Protein AF-A0AAU5RU15-F1 (afdb_monomer)

Foldseek 3Di:
DDPVVVVVVVVVVVCCVVVNDDDDDDPCNVVVVVVVVCVVVPDDPCDPPPPPPVLQVQLVVCCVVPVDDSVVSSVVSVVVVPDDPPPPDDDDDD

Structure (mmCIF, N/CA/C/O backbone):
data_AF-A0AAU5RU15-F1
#
_entry.id   AF-A0AAU5RU15-F1
#
loop_
_atom_site.group_PDB
_atom_site.id
_atom_site.type_symbol
_atom_site.label_atom_id
_atom_site.label_alt_id
_atom_site.label_comp_id
_atom_site.label_asym_id
_atom_site.label_entity_id
_atom_site.label_seq_id
_atom_site.pdbx_PDB_ins_code
_atom_site.Cartn_x
_atom_site.Cartn_y
_atom_site.Cartn_z
_atom_site.occupancy
_atom_site.B_iso_or_equiv
_atom_site.auth_seq_id
_atom_site.auth_comp_id
_atom_site.auth_asym_id
_atom_site.auth_atom_id
_atom_site.pdbx_PDB_model_num
ATOM 1 N N . MET A 1 1 ? 4.724 -35.949 10.626 1.00 66.75 1 MET A N 1
ATOM 2 C CA . MET A 1 1 ? 4.200 -34.558 10.739 1.00 66.75 1 MET A CA 1
ATOM 3 C C . MET A 1 1 ? 5.359 -33.574 10.940 1.00 66.75 1 MET A C 1
ATOM 5 O O . MET A 1 1 ? 6.046 -33.667 11.952 1.00 66.75 1 MET A O 1
ATOM 9 N N . GLY A 1 2 ? 5.618 -32.665 9.990 1.00 91.94 2 GLY A N 1
ATOM 10 C CA . GLY A 1 2 ? 6.764 -31.734 10.036 1.00 91.94 2 GLY A CA 1
ATOM 11 C C . GLY A 1 2 ? 6.613 -30.568 11.031 1.00 91.94 2 GLY A C 1
ATOM 12 O O . GLY A 1 2 ? 5.498 -30.168 11.371 1.00 91.94 2 GLY A O 1
ATOM 13 N N . ARG A 1 3 ? 7.740 -29.987 11.483 1.00 90.44 3 ARG A N 1
ATOM 14 C CA . ARG A 1 3 ? 7.775 -28.851 12.439 1.00 90.44 3 ARG A CA 1
ATOM 15 C C . ARG A 1 3 ? 6.987 -27.628 11.941 1.00 90.44 3 ARG A C 1
AT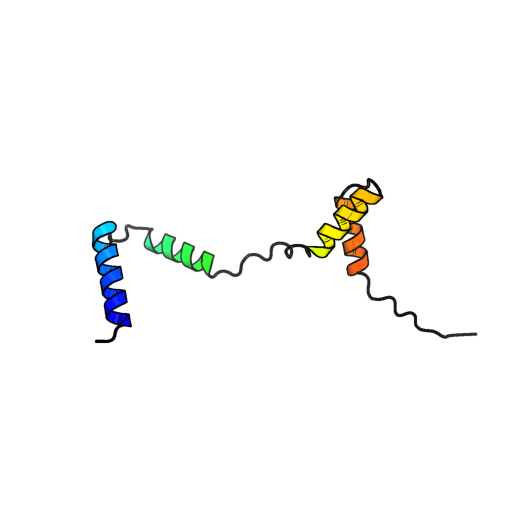OM 17 O O . ARG A 1 3 ? 6.295 -26.992 12.734 1.00 90.44 3 ARG A O 1
ATOM 24 N N . ALA A 1 4 ? 7.049 -27.333 10.641 1.00 91.88 4 ALA A N 1
ATOM 25 C CA . ALA A 1 4 ? 6.315 -26.228 10.019 1.00 91.88 4 ALA A CA 1
ATOM 26 C C . ALA A 1 4 ? 4.791 -26.386 10.167 1.00 91.88 4 ALA A C 1
ATOM 28 O O . ALA A 1 4 ? 4.112 -25.462 10.613 1.00 91.88 4 ALA A O 1
ATOM 29 N N . ARG A 1 5 ? 4.272 -27.594 9.908 1.00 92.19 5 ARG A N 1
ATOM 30 C CA . ARG A 1 5 ? 2.841 -27.911 10.034 1.00 92.19 5 ARG A CA 1
ATOM 31 C C . ARG A 1 5 ? 2.345 -27.757 11.475 1.00 92.19 5 ARG A C 1
ATOM 33 O O . ARG A 1 5 ? 1.296 -27.162 11.693 1.00 92.19 5 ARG A O 1
ATOM 40 N N . ARG A 1 6 ? 3.137 -28.191 12.467 1.00 92.12 6 ARG A N 1
ATOM 41 C CA . ARG A 1 6 ? 2.814 -27.992 13.897 1.00 92.12 6 ARG A CA 1
ATOM 42 C C . ARG A 1 6 ? 2.759 -26.515 14.293 1.00 92.12 6 ARG A C 1
ATOM 44 O O . ARG A 1 6 ? 1.865 -26.111 15.032 1.00 92.12 6 ARG A O 1
ATOM 51 N N . ARG A 1 7 ? 3.697 -25.693 13.805 1.00 93.44 7 ARG A N 1
ATOM 52 C CA . ARG A 1 7 ? 3.685 -24.239 14.051 1.00 93.44 7 ARG A CA 1
ATOM 53 C C . ARG A 1 7 ? 2.461 -23.573 13.423 1.00 93.44 7 ARG A C 1
ATOM 55 O O . ARG A 1 7 ? 1.847 -22.723 14.061 1.00 93.44 7 ARG A O 1
ATOM 62 N N . GLN A 1 8 ? 2.095 -23.971 12.206 1.00 92.75 8 GLN A N 1
ATOM 63 C CA . GLN A 1 8 ? 0.911 -23.452 11.524 1.00 92.75 8 GLN A CA 1
ATOM 64 C C . GLN A 1 8 ? -0.376 -23.807 12.277 1.00 92.75 8 GLN A C 1
ATOM 66 O O . GLN A 1 8 ? -1.188 -22.920 12.518 1.00 92.75 8 GLN A O 1
ATOM 71 N N . GLN A 1 9 ? -0.520 -25.061 12.718 1.00 91.50 9 GLN A N 1
ATOM 72 C CA . GLN A 1 9 ? -1.662 -25.490 13.531 1.00 91.50 9 GLN A CA 1
ATOM 73 C C . GLN A 1 9 ? -1.762 -24.691 14.829 1.00 91.50 9 GLN A C 1
ATOM 75 O O . GLN A 1 9 ? -2.809 -24.119 15.095 1.00 91.50 9 GLN A O 1
ATOM 80 N N . ARG A 1 10 ? -0.661 -24.541 15.581 1.00 93.69 10 ARG A N 1
ATOM 81 C CA . ARG A 1 10 ? -0.649 -23.712 16.799 1.00 93.69 10 ARG A CA 1
ATOM 82 C C . ARG A 1 10 ? -1.116 -22.280 16.543 1.00 93.69 10 ARG A C 1
ATOM 84 O O . ARG A 1 10 ? -1.905 -21.758 17.319 1.00 93.69 10 ARG A O 1
ATOM 91 N N . ARG A 1 11 ? -0.659 -21.649 15.455 1.00 93.62 11 ARG A N 1
ATOM 92 C CA . ARG A 1 11 ? -1.102 -20.294 15.086 1.00 93.62 11 ARG A CA 1
ATOM 93 C C . ARG A 1 11 ? -2.593 -20.245 14.773 1.00 93.62 11 ARG A C 1
ATOM 95 O O . ARG A 1 11 ? -3.252 -19.305 15.195 1.00 93.62 11 ARG A O 1
ATOM 102 N N . GLN A 1 12 ? -3.117 -21.240 14.059 1.00 90.81 12 GLN A N 1
ATOM 103 C CA . GLN A 1 12 ? -4.549 -21.324 13.774 1.00 90.81 12 GLN A CA 1
ATOM 104 C C . GLN A 1 12 ? -5.368 -21.523 15.051 1.00 90.81 12 GLN A C 1
ATOM 106 O O . GLN A 1 12 ? -6.372 -20.844 15.220 1.00 90.81 12 GLN A O 1
ATOM 111 N N . THR A 1 13 ? -4.915 -22.377 15.973 1.00 93.56 13 THR A N 1
ATOM 112 C CA . THR A 1 13 ? -5.575 -22.587 17.269 1.00 93.56 13 THR A CA 1
ATOM 113 C C . THR A 1 13 ? -5.593 -21.310 18.102 1.00 93.56 13 THR A C 1
ATOM 115 O O . THR A 1 13 ? -6.649 -20.908 18.569 1.00 93.56 13 THR A O 1
ATOM 118 N N . VAL A 1 14 ? -4.447 -20.637 18.249 1.00 94.56 14 VAL A N 1
ATOM 119 C CA . VAL A 1 14 ? -4.368 -19.362 18.981 1.00 94.56 14 VAL A CA 1
ATOM 120 C C . VAL A 1 14 ? -5.278 -18.319 18.340 1.00 94.56 14 VAL A C 1
ATOM 122 O O . VAL A 1 14 ? -6.021 -17.645 19.040 1.00 94.56 14 VAL A O 1
ATOM 125 N N . LYS A 1 15 ? -5.271 -18.226 17.007 1.00 93.50 15 LYS A N 1
ATOM 126 C CA . LYS A 1 15 ? -6.149 -17.311 16.283 1.00 93.50 15 LYS A CA 1
ATOM 127 C C . LYS A 1 15 ? -7.627 -17.604 16.550 1.00 93.50 15 LYS A C 1
ATOM 129 O O . LYS A 1 15 ? -8.372 -16.682 16.832 1.00 93.50 15 LYS A O 1
ATOM 134 N N . TYR A 1 16 ? -8.035 -18.869 16.502 1.00 92.81 16 TYR A N 1
ATOM 135 C CA . TYR A 1 16 ? -9.411 -19.277 16.788 1.00 92.81 16 TYR A CA 1
ATOM 136 C C . TYR A 1 16 ? -9.832 -18.942 18.224 1.00 92.81 16 TYR A C 1
ATOM 138 O O . TYR A 1 16 ? -10.954 -18.507 18.450 1.00 92.81 16 TYR A O 1
ATOM 146 N N . LEU A 1 17 ? -8.932 -19.114 19.197 1.00 94.69 17 LEU A N 1
ATOM 147 C CA . LEU A 1 17 ? -9.208 -18.774 20.595 1.00 94.69 17 LEU A CA 1
ATOM 148 C C . LEU A 1 17 ? -9.391 -17.266 20.815 1.00 94.69 17 LEU A C 1
ATOM 150 O O . LEU A 1 17 ? -10.171 -16.881 21.678 1.00 94.69 17 LEU A O 1
ATOM 154 N N . LEU A 1 18 ? -8.676 -16.428 20.059 1.00 95.06 18 LEU A N 1
ATOM 155 C CA . LEU A 1 18 ? -8.731 -14.969 20.193 1.00 95.06 18 LEU A CA 1
ATOM 156 C C . LEU A 1 18 ?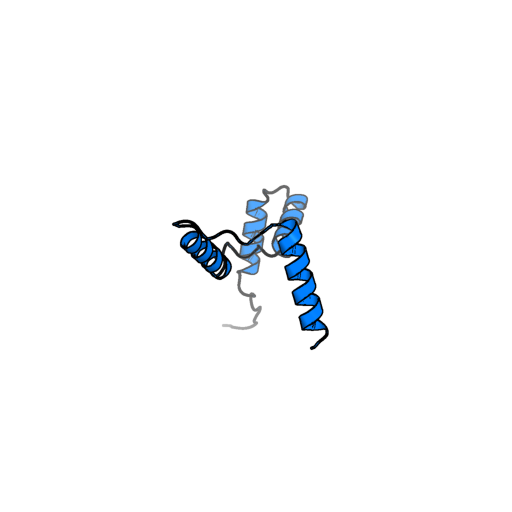 -9.862 -14.340 19.370 1.00 95.06 18 LEU A C 1
ATOM 158 O O . LEU A 1 18 ? -10.626 -13.533 19.888 1.00 95.06 18 LEU A O 1
ATOM 162 N N . ASP A 1 19 ? -9.971 -14.713 18.095 1.00 91.62 19 ASP A N 1
ATOM 163 C CA . ASP A 1 19 ? -10.913 -14.109 17.143 1.00 91.62 19 ASP A CA 1
ATOM 164 C C . ASP A 1 19 ? -12.278 -14.826 17.131 1.00 91.62 19 ASP A C 1
ATOM 166 O O . ASP A 1 19 ? -13.254 -14.312 16.576 1.00 91.62 19 ASP A O 1
ATOM 170 N N . GLY A 1 20 ? -12.354 -16.020 17.724 1.00 87.38 20 GLY A N 1
ATOM 171 C CA . GLY A 1 20 ? -13.514 -16.902 17.664 1.00 87.38 20 GLY A CA 1
ATOM 172 C C . GLY A 1 20 ? -13.619 -17.678 16.347 1.00 87.38 20 GLY A C 1
ATOM 173 O O . GLY A 1 20 ? -12.683 -17.761 15.542 1.00 87.38 20 GLY A O 1
ATOM 174 N N . ALA A 1 21 ? -14.791 -18.277 16.129 1.00 84.44 21 ALA A N 1
ATOM 175 C CA . ALA A 1 21 ? -15.072 -19.008 14.903 1.00 84.44 21 ALA A CA 1
ATOM 176 C C . ALA A 1 21 ? -15.062 -18.075 13.678 1.00 84.44 21 ALA A C 1
ATOM 178 O O . ALA A 1 21 ? -15.527 -16.932 13.766 1.00 84.44 21 ALA A O 1
ATOM 179 N N . PRO A 1 22 ? -14.561 -18.546 12.518 1.00 80.31 22 PRO A N 1
ATOM 180 C CA . PRO A 1 22 ? -14.651 -17.779 11.287 1.00 80.31 22 PRO A CA 1
ATOM 181 C C . PRO A 1 22 ? -16.125 -17.497 10.985 1.00 80.31 22 PRO A C 1
ATOM 183 O O . PRO A 1 22 ? -16.934 -18.415 10.876 1.00 80.31 22 PRO A O 1
ATOM 186 N N . ARG A 1 23 ? -16.471 -16.213 10.879 1.00 81.88 23 ARG A N 1
ATOM 187 C CA . ARG A 1 23 ? -17.833 -15.786 10.549 1.00 81.88 23 ARG A CA 1
ATOM 188 C C . ARG A 1 23 ? -18.115 -16.068 9.077 1.00 81.88 23 ARG A C 1
ATOM 190 O O . ARG A 1 23 ? -17.238 -15.861 8.234 1.00 81.88 23 ARG A O 1
ATOM 197 N N . GLU A 1 24 ? -19.337 -16.493 8.770 1.00 81.25 24 GLU A N 1
ATOM 198 C CA . GLU A 1 24 ? -19.785 -16.567 7.383 1.00 81.25 24 GLU A CA 1
ATOM 199 C C . GLU A 1 24 ? -19.807 -15.167 6.765 1.00 81.25 24 GLU A C 1
ATOM 201 O O . GLU A 1 24 ? -20.214 -14.185 7.393 1.00 81.25 24 GLU A O 1
ATOM 206 N N . ALA A 1 25 ? -19.320 -15.065 5.529 1.00 79.75 25 ALA A N 1
ATOM 207 C CA . ALA A 1 25 ? -19.326 -13.804 4.811 1.00 79.75 25 ALA A CA 1
ATOM 208 C C . ALA A 1 25 ? -20.768 -13.451 4.431 1.00 79.75 25 ALA A C 1
ATOM 210 O O . ALA A 1 25 ? -21.399 -14.158 3.648 1.00 79.75 25 ALA A O 1
ATOM 211 N N . VAL A 1 26 ? -21.276 -12.332 4.943 1.00 84.31 26 VAL A N 1
ATOM 212 C CA . VAL A 1 26 ? -22.595 -11.818 4.546 1.00 84.31 26 VAL A CA 1
ATOM 213 C C . VAL A 1 26 ? -22.555 -11.216 3.137 1.00 84.31 26 VAL A C 1
ATOM 215 O O . VAL A 1 26 ? -21.480 -10.948 2.578 1.00 84.31 26 VAL A O 1
ATOM 218 N N . CYS A 1 27 ? -23.733 -10.992 2.545 1.00 84.50 27 CYS A N 1
ATOM 219 C CA . CYS A 1 27 ? -23.855 -10.496 1.177 1.00 84.50 27 CYS A CA 1
ATOM 220 C C . CYS A 1 27 ? -22.984 -9.245 0.946 1.00 84.50 27 CYS A C 1
ATOM 222 O O . CYS A 1 27 ? -22.995 -8.289 1.718 1.00 84.50 27 CYS A O 1
ATOM 224 N N . GLY A 1 28 ? -22.183 -9.266 -0.122 1.00 80.00 28 GLY A N 1
ATOM 225 C CA . GLY A 1 28 ? -21.293 -8.160 -0.488 1.00 80.00 28 GLY A CA 1
ATOM 226 C C . GLY A 1 28 ? -19.903 -8.179 0.161 1.00 80.00 28 GLY A C 1
ATOM 227 O O . GLY A 1 28 ? -18.980 -7.629 -0.440 1.00 80.00 28 GLY A O 1
ATOM 228 N N . GLN A 1 29 ? -19.682 -8.871 1.288 1.00 86.44 29 GLN A N 1
ATOM 229 C CA . GLN A 1 29 ? -18.353 -8.924 1.921 1.00 86.44 29 GLN A CA 1
ATOM 230 C C . GLN A 1 29 ? -17.327 -9.683 1.077 1.00 86.44 29 GLN A C 1
ATOM 232 O O . GLN A 1 29 ? -16.199 -9.221 0.917 1.00 86.44 29 GLN A O 1
ATOM 237 N N . ALA A 1 30 ? -17.719 -10.802 0.463 1.00 84.38 30 ALA A N 1
ATOM 238 C CA . ALA A 1 30 ? -16.841 -11.541 -0.445 1.00 84.38 30 ALA A CA 1
ATOM 239 C C . ALA A 1 30 ? -16.424 -10.683 -1.657 1.00 84.38 30 ALA A C 1
ATOM 241 O O . ALA A 1 30 ? -15.252 -10.647 -2.036 1.00 84.38 30 ALA A O 1
ATOM 242 N N . LYS A 1 31 ? -17.370 -9.918 -2.218 1.00 85.94 31 LYS A N 1
ATOM 243 C CA . LYS A 1 31 ? -17.128 -8.994 -3.336 1.00 85.94 31 LYS A CA 1
ATOM 244 C C . LYS A 1 31 ? -16.228 -7.826 -2.919 1.00 85.94 31 LYS A C 1
ATOM 246 O O . LYS A 1 31 ? -15.321 -7.463 -3.665 1.00 85.94 31 LYS A O 1
ATOM 251 N N . ALA A 1 32 ? -16.433 -7.271 -1.725 1.00 85.50 32 ALA A N 1
ATOM 252 C CA . ALA A 1 32 ? -15.579 -6.229 -1.159 1.00 85.50 32 ALA A CA 1
ATOM 253 C C . ALA A 1 32 ? -14.149 -6.739 -0.908 1.00 85.50 32 ALA A C 1
ATOM 255 O O . ALA A 1 32 ? -13.183 -6.080 -1.289 1.00 85.50 32 ALA A O 1
ATOM 256 N N . ALA A 1 33 ? -14.001 -7.946 -0.357 1.00 85.94 33 ALA A N 1
ATOM 257 C CA . ALA A 1 33 ? -12.703 -8.577 -0.149 1.00 85.94 33 ALA A CA 1
ATOM 258 C C . ALA A 1 33 ? -11.973 -8.849 -1.475 1.00 85.94 33 ALA A C 1
ATOM 260 O O . ALA A 1 33 ? -10.767 -8.622 -1.568 1.00 85.94 33 ALA A O 1
ATOM 261 N N . ALA A 1 34 ? -12.690 -9.283 -2.516 1.00 84.62 34 ALA A N 1
ATOM 262 C CA . ALA A 1 34 ? -12.128 -9.465 -3.853 1.00 84.62 34 ALA A CA 1
ATOM 263 C C . ALA A 1 34 ? -11.640 -8.137 -4.454 1.00 84.62 34 ALA A C 1
ATOM 265 O O . ALA A 1 34 ? -10.515 -8.070 -4.945 1.00 84.62 34 ALA A O 1
ATOM 266 N N . ARG A 1 35 ? -12.430 -7.059 -4.333 1.00 85.31 35 ARG A N 1
ATOM 267 C CA . ARG A 1 35 ? -12.016 -5.706 -4.749 1.00 85.31 35 ARG A CA 1
ATOM 268 C C . ARG A 1 35 ? -10.775 -5.229 -3.999 1.00 85.31 35 ARG A C 1
ATOM 270 O O . ARG A 1 35 ? -9.853 -4.721 -4.622 1.00 85.31 35 ARG A O 1
ATOM 277 N N . ALA A 1 36 ? -10.715 -5.441 -2.685 1.00 84.62 36 ALA A N 1
ATOM 278 C CA . ALA A 1 36 ? -9.554 -5.070 -1.881 1.00 84.62 36 ALA A CA 1
ATOM 279 C C . ALA A 1 36 ? -8.292 -5.848 -2.288 1.00 84.62 36 ALA A C 1
ATOM 281 O O . ALA A 1 36 ? -7.208 -5.277 -2.347 1.00 84.62 36 ALA A O 1
ATOM 282 N N . ARG A 1 37 ? -8.412 -7.144 -2.605 1.00 85.12 37 ARG A N 1
ATOM 283 C CA . ARG A 1 37 ? -7.290 -7.943 -3.126 1.00 85.12 37 ARG A CA 1
ATOM 284 C C . ARG A 1 37 ? -6.831 -7.435 -4.490 1.00 85.12 37 ARG A C 1
ATOM 286 O O . ARG A 1 37 ? -5.638 -7.218 -4.658 1.00 85.12 37 ARG A O 1
ATOM 293 N N . ALA A 1 38 ? -7.770 -7.177 -5.401 1.00 81.75 38 ALA A N 1
ATOM 294 C CA . ALA A 1 38 ? -7.481 -6.630 -6.724 1.00 81.75 38 ALA A CA 1
ATOM 295 C C . ALA A 1 38 ? -6.794 -5.256 -6.646 1.00 81.75 38 ALA A C 1
ATOM 297 O O . ALA A 1 38 ? -5.827 -5.021 -7.358 1.00 81.75 38 ALA A O 1
ATOM 298 N N . ALA A 1 39 ? -7.220 -4.381 -5.731 1.00 77.69 39 ALA A N 1
ATOM 299 C CA . ALA A 1 39 ? -6.576 -3.087 -5.502 1.00 77.69 39 ALA A CA 1
ATOM 300 C C . ALA A 1 39 ? -5.141 -3.216 -4.958 1.00 77.69 39 ALA A C 1
ATOM 302 O O . ALA A 1 39 ? -4.300 -2.375 -5.249 1.00 77.69 39 ALA A O 1
ATOM 303 N N . ARG A 1 40 ? -4.839 -4.269 -4.185 1.00 75.38 40 ARG A N 1
ATOM 304 C CA . ARG A 1 40 ? -3.481 -4.530 -3.667 1.00 75.38 40 ARG A CA 1
ATOM 305 C C . ARG A 1 40 ? -2.542 -5.125 -4.714 1.00 75.38 40 ARG A C 1
ATOM 307 O O . ARG A 1 40 ? -1.334 -5.002 -4.560 1.00 75.38 40 ARG A O 1
ATOM 314 N N . THR A 1 41 ? -3.085 -5.805 -5.721 1.00 76.00 41 THR A N 1
ATOM 315 C CA . THR A 1 41 ? -2.321 -6.373 -6.842 1.00 76.00 41 THR A CA 1
ATOM 316 C C . THR A 1 41 ? -2.289 -5.458 -8.058 1.00 76.00 41 THR A C 1
ATOM 318 O O . THR A 1 41 ? -1.516 -5.710 -8.977 1.00 76.00 41 THR A O 1
ATOM 321 N N . ALA A 1 42 ? -3.139 -4.429 -8.090 1.00 74.44 42 ALA A N 1
ATOM 322 C CA . ALA A 1 42 ? -3.096 -3.416 -9.125 1.00 74.44 42 ALA A CA 1
ATOM 323 C C . ALA A 1 42 ? -1.723 -2.727 -9.085 1.00 74.44 42 ALA A C 1
ATOM 325 O O . ALA A 1 42 ? -1.227 -2.437 -7.989 1.00 74.44 42 ALA A O 1
ATOM 326 N N . PRO A 1 43 ? -1.099 -2.471 -10.249 1.00 64.50 43 PRO A N 1
ATOM 327 C CA . PRO A 1 43 ? 0.095 -1.645 -10.288 1.00 64.50 43 PRO A CA 1
ATOM 328 C C . PRO A 1 43 ? -0.244 -0.320 -9.606 1.00 64.50 43 PRO A C 1
ATOM 330 O O . PRO A 1 43 ? -1.295 0.271 -9.874 1.00 64.50 43 PRO A O 1
ATOM 333 N N . ALA A 1 44 ? 0.609 0.104 -8.670 1.00 63.66 44 ALA A N 1
ATOM 334 C CA . ALA A 1 44 ? 0.456 1.416 -8.064 1.00 63.66 44 ALA A CA 1
ATOM 335 C C . ALA A 1 44 ? 0.350 2.434 -9.208 1.00 63.66 44 ALA A C 1
ATOM 337 O O . ALA A 1 44 ? 1.129 2.317 -10.159 1.00 63.66 44 ALA A O 1
ATOM 338 N N . PRO A 1 45 ? -0.601 3.387 -9.161 1.00 60.00 45 PRO A N 1
ATOM 339 C CA . PRO A 1 45 ? -0.607 4.451 -10.149 1.00 60.00 45 PRO A CA 1
ATOM 340 C C . PRO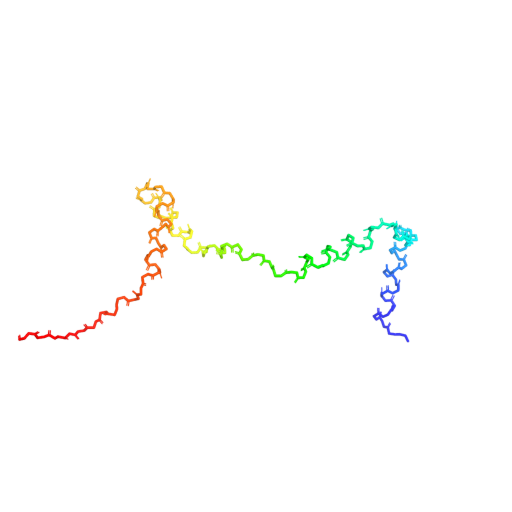 A 1 45 ? 0.796 5.049 -10.149 1.00 60.00 45 PRO A C 1
ATOM 342 O O . PRO A 1 45 ? 1.338 5.316 -9.069 1.00 60.00 45 PRO A O 1
ATOM 345 N N . GLU A 1 46 ? 1.396 5.192 -11.332 1.00 52.66 46 GLU A N 1
ATOM 346 C CA . GLU A 1 46 ? 2.628 5.952 -11.504 1.00 52.66 46 GLU A CA 1
ATOM 347 C C . 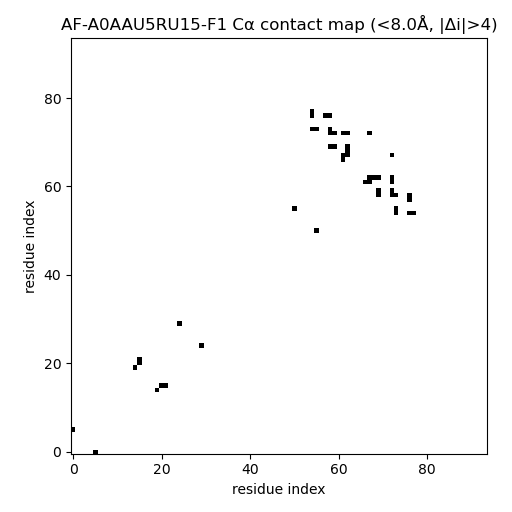GLU A 1 46 ? 2.322 7.406 -11.137 1.00 52.66 46 GLU A C 1
ATOM 349 O O . GLU A 1 46 ? 2.075 8.272 -11.969 1.00 52.66 46 GLU A O 1
ATOM 354 N N . GLY A 1 47 ? 2.263 7.677 -9.833 1.00 53.62 47 GLY A N 1
ATOM 355 C CA . GLY A 1 47 ? 2.477 9.009 -9.320 1.00 53.62 47 GLY A CA 1
ATOM 356 C C . GLY A 1 47 ? 3.861 9.449 -9.786 1.00 53.62 47 GLY A C 1
ATOM 357 O O . GLY A 1 47 ? 4.732 8.592 -9.982 1.00 53.62 47 GLY A O 1
ATOM 358 N N . PRO A 1 48 ? 4.076 10.763 -9.969 1.00 52.06 48 PRO A N 1
ATOM 359 C CA . PRO A 1 48 ? 5.343 11.273 -10.464 1.00 52.06 48 PRO A CA 1
ATOM 360 C C . PRO A 1 48 ? 6.475 10.607 -9.677 1.00 52.06 48 PRO A C 1
ATOM 362 O O . PRO A 1 48 ? 6.367 10.533 -8.441 1.00 52.06 48 PRO A O 1
ATOM 365 N N . PRO A 1 49 ? 7.506 10.074 -10.366 1.00 56.88 49 PRO A N 1
ATOM 366 C CA . PRO A 1 49 ? 8.566 9.308 -9.727 1.00 56.88 49 PRO A CA 1
ATOM 367 C C . PRO A 1 49 ? 9.024 10.102 -8.517 1.00 56.88 49 PRO A C 1
ATOM 369 O O . PRO A 1 49 ? 9.177 11.323 -8.626 1.00 56.88 49 PRO A O 1
ATOM 372 N N . LYS A 1 50 ? 9.131 9.448 -7.349 1.00 56.34 50 LYS A N 1
ATOM 373 C CA . LYS A 1 50 ? 9.588 10.078 -6.101 1.00 56.34 50 LYS A CA 1
ATOM 374 C C . LYS A 1 50 ? 10.812 10.912 -6.449 1.00 56.34 50 LYS A C 1
ATOM 376 O O . LYS A 1 50 ? 11.878 10.344 -6.638 1.00 56.34 50 LYS A O 1
ATOM 381 N N . GLY A 1 51 ? 10.615 12.226 -6.611 1.00 60.41 51 GLY A N 1
ATOM 382 C CA . GLY A 1 51 ? 11.615 13.051 -7.281 1.00 60.41 51 GLY A CA 1
ATOM 383 C C . GLY A 1 51 ? 12.950 12.857 -6.590 1.00 60.41 51 GLY A C 1
ATOM 384 O O . GLY A 1 51 ? 12.968 12.927 -5.355 1.00 60.41 51 GLY A O 1
ATOM 385 N N . ASP A 1 52 ? 13.984 12.552 -7.378 1.00 72.88 52 ASP A N 1
ATOM 386 C CA . ASP A 1 52 ? 15.313 12.175 -6.906 1.00 72.88 52 ASP A CA 1
ATOM 387 C C . ASP A 1 52 ? 15.686 12.979 -5.667 1.00 72.88 52 ASP A C 1
ATOM 389 O O . ASP A 1 52 ? 15.685 14.215 -5.677 1.00 72.88 52 ASP A O 1
ATOM 393 N N . ARG A 1 53 ? 15.976 12.276 -4.570 1.00 78.19 53 ARG A N 1
ATOM 394 C CA . ARG A 1 53 ? 16.320 12.908 -3.293 1.00 78.19 53 ARG A CA 1
ATOM 395 C C . ARG A 1 53 ? 17.459 13.920 -3.470 1.00 78.19 53 ARG A C 1
ATOM 397 O O . ARG A 1 53 ? 17.387 15.009 -2.908 1.00 78.19 53 ARG A O 1
ATOM 404 N N . SER A 1 54 ? 18.413 13.606 -4.346 1.00 78.44 54 SER A N 1
ATOM 405 C CA . SER A 1 54 ? 19.513 14.490 -4.733 1.00 78.44 54 SER A CA 1
ATOM 406 C C . SER A 1 54 ? 19.046 15.798 -5.383 1.00 78.44 54 SER A C 1
ATOM 408 O O . SER A 1 54 ? 19.589 16.854 -5.085 1.00 78.44 54 SER A O 1
ATOM 410 N N . VAL A 1 55 ? 18.009 15.765 -6.229 1.00 81.12 55 VAL A N 1
ATOM 411 C CA . VAL A 1 55 ? 17.448 16.967 -6.878 1.00 81.12 55 VAL A CA 1
ATOM 412 C C . VAL A 1 55 ? 16.783 17.870 -5.845 1.00 81.12 55 VAL A C 1
ATOM 414 O O . VAL A 1 55 ? 16.921 19.090 -5.889 1.00 81.12 55 VAL A O 1
ATOM 417 N N . LYS A 1 5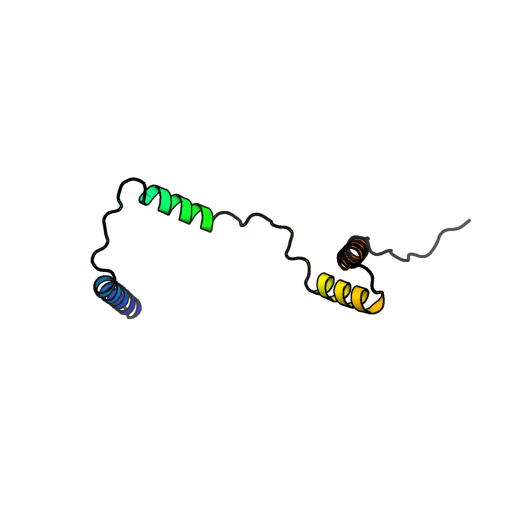6 ? 16.086 17.276 -4.872 1.00 84.06 56 LYS A N 1
ATOM 418 C CA . LYS A 1 56 ? 15.451 18.035 -3.789 1.00 84.06 56 LYS A CA 1
ATOM 419 C C . LYS A 1 56 ? 16.467 18.657 -2.840 1.00 84.06 56 LYS A C 1
ATOM 421 O O . LYS A 1 56 ? 16.223 19.767 -2.375 1.00 84.06 56 LYS A O 1
ATOM 426 N N . GLU A 1 57 ? 17.550 17.949 -2.534 1.00 86.19 57 GLU A N 1
ATOM 427 C CA . GLU A 1 57 ? 18.641 18.449 -1.692 1.00 86.19 57 GLU A CA 1
ATOM 428 C C . GLU A 1 57 ? 19.389 19.593 -2.386 1.00 86.19 57 GLU A C 1
ATOM 430 O O . GLU A 1 57 ? 19.525 20.664 -1.797 1.00 86.19 57 GLU A O 1
ATOM 435 N N . ALA A 1 58 ? 19.749 19.432 -3.661 1.00 84.81 58 ALA A N 1
ATOM 436 C CA . ALA A 1 58 ? 20.385 20.488 -4.445 1.00 84.81 58 ALA A CA 1
ATOM 437 C C . ALA A 1 58 ? 19.491 21.739 -4.567 1.00 84.81 58 ALA A C 1
ATOM 439 O O . ALA A 1 58 ? 19.965 22.857 -4.376 1.00 84.81 58 ALA A O 1
ATOM 440 N N . ALA A 1 59 ? 18.176 21.578 -4.756 1.00 86.19 59 ALA A N 1
ATOM 441 C CA . ALA A 1 59 ? 17.255 22.717 -4.785 1.00 86.19 59 ALA A CA 1
ATOM 442 C C . ALA A 1 59 ? 17.185 23.470 -3.446 1.00 86.19 59 ALA A C 1
ATOM 444 O O . ALA A 1 59 ? 17.076 24.693 -3.448 1.00 86.19 59 ALA A O 1
ATOM 445 N N . ARG A 1 60 ? 17.280 22.771 -2.303 1.00 88.44 60 ARG A N 1
ATOM 446 C CA . ARG A 1 60 ? 17.337 23.422 -0.979 1.00 88.44 60 ARG A CA 1
ATOM 447 C C . ARG A 1 60 ? 18.648 24.172 -0.771 1.00 88.44 60 ARG A C 1
ATOM 449 O O . ARG A 1 60 ? 18.628 25.251 -0.192 1.00 88.44 60 ARG A O 1
ATOM 456 N N . GLN A 1 61 ? 19.766 23.622 -1.243 1.00 87.19 61 GLN A N 1
ATOM 457 C CA . GLN A 1 61 ? 21.061 24.302 -1.174 1.00 87.19 61 GLN A CA 1
ATOM 458 C C . GLN A 1 61 ? 21.066 25.569 -2.032 1.00 87.19 61 GLN A C 1
ATOM 460 O O . GLN A 1 61 ? 21.455 26.627 -1.548 1.00 87.19 61 GLN A O 1
ATOM 465 N N . MET A 1 62 ? 20.550 25.499 -3.264 1.00 85.25 62 MET A N 1
ATOM 466 C CA . MET A 1 62 ? 20.412 26.686 -4.112 1.00 85.25 62 MET A CA 1
ATOM 467 C C . MET A 1 62 ? 19.472 27.723 -3.502 1.00 85.25 62 MET A C 1
ATOM 469 O O . MET A 1 62 ? 19.783 28.910 -3.529 1.00 85.25 62 MET A O 1
ATOM 473 N N . GLN A 1 63 ? 18.351 27.294 -2.917 1.00 92.75 63 GLN A N 1
ATOM 474 C CA . GLN A 1 63 ? 17.446 28.192 -2.203 1.00 92.75 63 GLN A CA 1
ATOM 475 C C . GLN A 1 63 ? 18.156 28.889 -1.035 1.00 92.75 63 GLN A C 1
ATOM 477 O O . GLN A 1 63 ? 18.013 30.096 -0.880 1.00 92.75 63 GLN A O 1
ATOM 482 N N . ALA A 1 64 ? 18.941 28.161 -0.237 1.00 89.94 64 ALA A N 1
ATOM 483 C CA . ALA A 1 64 ? 19.700 28.745 0.869 1.00 89.94 64 ALA A CA 1
ATOM 484 C C . ALA A 1 64 ? 20.786 29.725 0.387 1.00 89.94 64 ALA A C 1
ATOM 486 O O . ALA A 1 64 ? 21.021 30.736 1.039 1.00 89.94 64 ALA A O 1
ATOM 48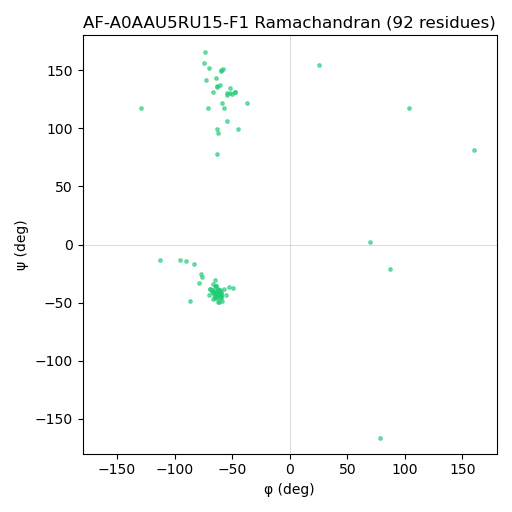7 N N . ALA A 1 65 ? 21.418 29.449 -0.756 1.00 88.50 65 ALA A N 1
ATOM 488 C CA . ALA A 1 65 ? 22.48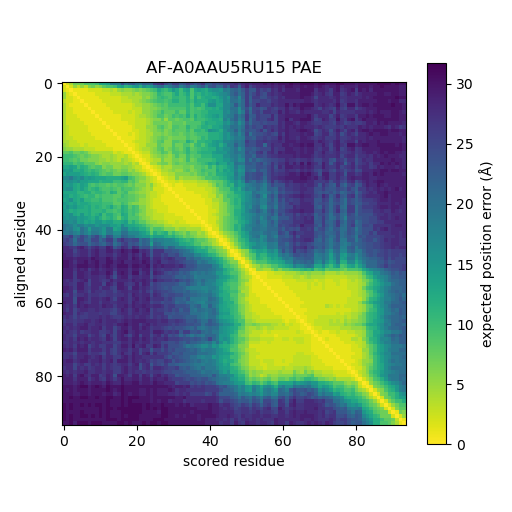0 30.285 -1.315 1.00 88.50 65 ALA A CA 1
ATOM 489 C C . ALA A 1 65 ? 21.964 31.538 -2.044 1.00 88.50 65 ALA A C 1
ATOM 491 O O . ALA A 1 65 ? 22.628 32.568 -2.036 1.00 88.50 65 ALA A O 1
ATOM 492 N N . THR A 1 66 ? 20.799 31.456 -2.694 1.00 87.50 66 THR A N 1
ATOM 493 C CA . THR A 1 66 ? 20.281 32.521 -3.578 1.00 87.50 66 THR A CA 1
ATOM 494 C C . THR A 1 66 ? 19.030 33.217 -3.046 1.00 87.50 66 THR A C 1
ATOM 496 O O . THR A 1 66 ? 18.631 34.243 -3.587 1.00 87.50 66 THR A O 1
ATOM 499 N N . GLY A 1 67 ? 18.367 32.655 -2.030 1.00 87.44 67 GLY A N 1
ATOM 500 C CA . GLY A 1 67 ? 17.080 33.139 -1.516 1.00 87.44 67 GLY A CA 1
ATOM 501 C C . GLY A 1 67 ? 15.890 32.918 -2.460 1.00 87.44 67 GLY A C 1
ATOM 502 O O . GLY A 1 67 ? 14.772 33.316 -2.139 1.00 87.44 67 GLY A O 1
ATOM 503 N N . ARG A 1 68 ? 16.104 32.286 -3.621 1.00 87.56 68 ARG A N 1
ATOM 504 C CA . ARG A 1 68 ? 15.073 32.057 -4.644 1.00 87.56 68 ARG A CA 1
ATOM 505 C C . ARG A 1 68 ? 14.034 31.025 -4.190 1.00 87.56 68 ARG A C 1
ATOM 507 O O . ARG A 1 68 ? 14.354 30.129 -3.404 1.00 87.56 68 ARG A O 1
ATOM 514 N N . PRO A 1 69 ? 12.785 3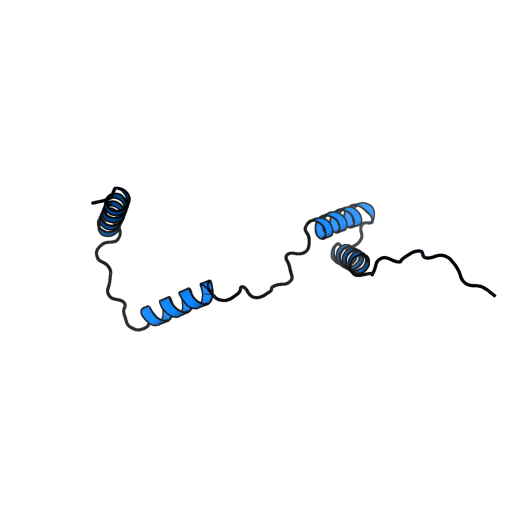1.104 -4.680 1.00 90.56 69 PRO A N 1
ATOM 515 C CA . PRO A 1 69 ? 11.739 30.177 -4.269 1.00 90.56 69 PRO A CA 1
ATOM 516 C C . PRO A 1 69 ? 12.080 28.740 -4.683 1.00 90.56 69 PRO A C 1
ATOM 518 O O . PRO A 1 69 ? 12.469 28.467 -5.818 1.00 90.56 69 PRO A O 1
ATOM 521 N N . TYR A 1 70 ? 11.864 27.796 -3.761 1.00 84.75 70 TYR A N 1
ATOM 522 C CA . TYR A 1 70 ? 12.187 26.372 -3.929 1.00 84.75 70 TYR A CA 1
ATOM 523 C C . TYR A 1 70 ? 11.679 25.765 -5.248 1.00 84.75 70 TYR A C 1
ATOM 525 O O . TYR A 1 70 ? 12.354 24.931 -5.854 1.00 84.75 70 TYR A O 1
ATOM 533 N N . GLY A 1 71 ? 10.491 26.185 -5.696 1.00 82.50 71 GLY A N 1
ATOM 534 C CA . GLY A 1 71 ? 9.885 25.718 -6.943 1.00 82.50 71 GLY A CA 1
ATOM 535 C C . GLY A 1 71 ? 10.706 26.069 -8.186 1.00 82.50 71 GLY A C 1
ATOM 536 O O . GLY A 1 71 ? 10.874 25.216 -9.056 1.00 82.50 71 GLY A O 1
ATOM 537 N N . GLU A 1 72 ? 11.282 27.272 -8.239 1.00 86.88 72 GLU A N 1
ATOM 538 C CA . GLU A 1 72 ? 12.158 27.693 -9.338 1.00 86.88 72 GLU A CA 1
ATOM 539 C C . GLU A 1 72 ? 13.493 26.948 -9.305 1.00 86.88 72 GLU A C 1
ATOM 541 O O . GLU A 1 72 ? 13.950 26.456 -10.335 1.00 86.88 72 GLU A O 1
ATOM 546 N N . CYS A 1 73 ? 14.087 26.792 -8.117 1.00 85.56 73 CYS A N 1
ATOM 547 C CA . CYS A 1 73 ? 15.325 26.032 -7.944 1.00 85.56 73 CYS A CA 1
ATOM 548 C C . CYS A 1 73 ? 15.161 24.569 -8.388 1.00 85.56 73 CYS A C 1
ATOM 550 O O . CYS A 1 73 ? 16.032 24.008 -9.051 1.00 85.56 73 CYS A O 1
ATOM 552 N N . LEU A 1 74 ? 14.026 23.945 -8.059 1.00 86.19 74 LEU A N 1
ATOM 553 C CA . LEU A 1 74 ? 13.704 22.591 -8.508 1.00 86.19 74 LEU A CA 1
ATOM 554 C C . LEU A 1 74 ? 13.524 22.495 -10.024 1.00 86.19 74 LEU A C 1
ATOM 556 O O . LEU A 1 74 ? 13.975 21.519 -10.622 1.00 86.19 74 LEU A O 1
ATOM 560 N N . ALA A 1 75 ? 12.831 23.458 -10.633 1.00 84.56 75 ALA A N 1
ATOM 561 C CA . ALA A 1 75 ? 12.604 23.477 -12.074 1.00 84.56 75 ALA A CA 1
ATOM 562 C C . ALA A 1 75 ? 13.926 23.621 -12.839 1.00 84.56 75 ALA A C 1
ATOM 564 O O . ALA A 1 75 ? 14.162 22.879 -13.789 1.00 84.56 75 ALA A O 1
ATOM 565 N N . GLN A 1 76 ? 14.816 24.494 -12.363 1.00 84.00 76 GLN A N 1
ATOM 566 C CA . GLN A 1 76 ? 16.134 24.709 -12.951 1.00 84.00 76 GLN A CA 1
ATOM 567 C C . GLN A 1 76 ? 16.999 23.440 -12.919 1.00 84.00 76 GLN A C 1
ATOM 569 O O . GLN A 1 76 ? 17.481 23.004 -13.959 1.00 84.00 76 GLN A O 1
ATOM 574 N N . ILE A 1 77 ? 17.115 22.773 -11.767 1.00 84.12 77 ILE A N 1
ATOM 575 C CA . ILE A 1 77 ? 17.918 21.540 -11.648 1.00 84.12 77 ILE A CA 1
ATOM 576 C C . ILE A 1 77 ? 17.343 20.411 -12.511 1.00 84.12 77 ILE A C 1
ATOM 578 O O . ILE A 1 77 ? 18.078 19.590 -13.062 1.00 84.12 77 ILE A O 1
ATOM 582 N N . ARG A 1 78 ? 16.013 20.341 -12.632 1.00 82.25 78 ARG A N 1
ATOM 583 C CA . ARG A 1 78 ? 15.364 19.372 -13.522 1.00 82.25 78 ARG A CA 1
ATOM 584 C C . ARG A 1 78 ? 15.652 19.673 -14.989 1.00 82.25 78 ARG A C 1
ATOM 586 O O . ARG A 1 78 ? 15.874 18.728 -15.735 1.00 82.25 78 ARG A O 1
ATOM 593 N N . ALA A 1 79 ? 15.674 20.945 -15.382 1.00 81.56 79 ALA A N 1
ATOM 594 C CA . ALA A 1 79 ? 16.033 21.355 -16.735 1.00 81.56 79 ALA A CA 1
ATOM 595 C C . ALA A 1 79 ? 17.504 21.037 -17.051 1.00 81.56 79 ALA A C 1
ATOM 597 O O . ALA A 1 79 ? 17.780 20.458 -18.095 1.00 81.56 79 ALA A O 1
ATOM 598 N N . GLU A 1 80 ? 18.427 21.308 -16.124 1.00 75.31 80 GLU A N 1
ATOM 599 C CA . GLU A 1 80 ? 19.855 20.978 -16.265 1.00 75.31 80 GLU A CA 1
ATOM 600 C C . GLU A 1 80 ? 20.101 19.467 -16.381 1.00 75.31 80 GLU A C 1
ATOM 602 O O . GLU A 1 80 ? 20.933 19.033 -17.170 1.00 75.31 80 GLU A O 1
ATOM 607 N N . ARG A 1 81 ? 19.349 18.642 -15.640 1.00 70.81 81 ARG A N 1
ATOM 608 C CA . ARG A 1 81 ? 19.432 17.174 -15.746 1.00 70.81 81 ARG A CA 1
ATOM 609 C C . ARG A 1 81 ? 18.753 16.593 -16.983 1.00 70.81 81 ARG A C 1
ATOM 611 O O . ARG A 1 81 ? 19.118 15.500 -17.402 1.00 70.81 81 ARG A O 1
ATOM 618 N N . ALA A 1 82 ? 17.730 17.264 -17.506 1.00 68.06 82 ALA A N 1
ATOM 619 C CA . ALA A 1 82 ? 17.038 16.855 -18.725 1.00 68.06 82 ALA A CA 1
ATOM 620 C C . ALA A 1 82 ? 17.768 17.325 -19.993 1.00 68.06 82 ALA A C 1
ATOM 622 O O . ALA A 1 82 ? 17.501 16.803 -21.075 1.00 68.06 82 ALA A O 1
ATOM 623 N N . ALA A 1 83 ? 18.684 18.291 -19.873 1.00 59.97 83 ALA A N 1
ATOM 624 C CA . ALA A 1 83 ? 19.541 18.697 -20.970 1.00 59.97 83 ALA A CA 1
ATOM 625 C C . ALA A 1 83 ? 20.497 17.541 -21.335 1.00 59.97 83 ALA A C 1
ATOM 627 O O . ALA A 1 83 ? 21.124 16.958 -20.445 1.00 59.97 83 ALA A O 1
ATOM 628 N N . PRO A 1 84 ? 20.624 17.178 -22.626 1.00 51.84 84 PRO A N 1
ATOM 629 C CA . PRO A 1 84 ? 21.625 16.207 -23.046 1.00 51.84 84 PRO A CA 1
ATOM 630 C C . PRO A 1 84 ? 23.025 16.729 -22.686 1.00 51.84 84 PRO A C 1
ATOM 632 O O . PRO A 1 84 ? 23.229 17.948 -22.683 1.00 51.84 84 PRO A O 1
ATOM 635 N N . PRO A 1 85 ? 24.005 15.847 -22.403 1.00 50.59 85 PRO A N 1
ATOM 636 C CA . PRO A 1 85 ? 25.372 16.295 -22.191 1.00 50.59 85 PRO A CA 1
ATOM 637 C C . PRO A 1 85 ? 25.801 17.058 -23.441 1.00 50.59 85 PRO A C 1
ATOM 639 O O . PRO A 1 85 ? 25.823 16.492 -24.537 1.00 50.59 85 PRO A O 1
ATOM 642 N N . GLN A 1 86 ? 26.108 18.349 -23.300 1.00 53.81 86 GLN A N 1
ATOM 643 C CA . GLN A 1 86 ? 26.776 19.073 -24.368 1.00 53.81 86 GLN A CA 1
ATOM 644 C C . GLN A 1 86 ? 28.139 18.414 -24.550 1.00 53.81 86 GLN A C 1
ATOM 646 O O . GLN A 1 86 ? 29.069 18.602 -23.768 1.00 53.81 86 GLN A O 1
ATOM 651 N N . ARG A 1 87 ? 28.212 17.553 -25.565 1.00 43.78 87 ARG A N 1
ATOM 652 C CA . ARG A 1 87 ? 29.451 17.023 -26.101 1.00 43.78 87 ARG A CA 1
ATOM 653 C C . ARG A 1 87 ? 30.214 18.229 -26.632 1.00 43.78 87 ARG A C 1
ATOM 655 O O . ARG A 1 87 ? 29.957 18.674 -27.744 1.00 43.78 87 ARG A O 1
ATOM 662 N N . ASN A 1 88 ? 31.119 18.766 -25.819 1.00 52.06 88 ASN A N 1
ATOM 663 C CA . ASN A 1 88 ? 32.245 19.528 -26.332 1.00 52.06 88 ASN A CA 1
ATOM 664 C C . ASN A 1 88 ? 32.953 18.609 -27.337 1.00 52.06 88 ASN A C 1
ATOM 666 O O . ASN A 1 88 ? 33.530 17.591 -26.956 1.00 52.06 88 ASN A O 1
ATOM 670 N N . GLY A 1 89 ? 32.780 18.910 -28.619 1.00 40.88 89 GLY A N 1
ATOM 671 C CA . GLY A 1 89 ? 33.424 18.256 -29.745 1.00 40.88 89 GLY A CA 1
ATOM 672 C C . GLY A 1 89 ? 34.028 19.344 -30.619 1.00 40.88 89 GLY A C 1
ATOM 673 O O . GLY A 1 89 ? 33.315 20.218 -31.099 1.00 40.88 89 GLY A O 1
ATOM 674 N N . GLU A 1 90 ? 35.345 19.305 -30.740 1.00 47.19 90 GLU A N 1
ATOM 675 C CA . GLU A 1 90 ? 36.184 20.161 -31.571 1.00 47.19 90 GLU A CA 1
ATOM 676 C C . GLU A 1 90 ? 35.830 20.068 -33.075 1.00 47.19 90 GLU A C 1
ATOM 678 O O . GLU A 1 90 ? 35.471 18.993 -33.554 1.00 47.19 90 GLU A O 1
ATOM 683 N N . GLY A 1 91 ? 36.035 21.169 -33.821 1.00 43.81 91 GLY A N 1
ATOM 684 C CA . GLY A 1 91 ? 36.427 21.160 -35.246 1.00 43.81 91 GLY A CA 1
ATOM 685 C C . GLY A 1 91 ? 35.368 21.473 -36.325 1.00 43.81 91 GLY A C 1
ATOM 686 O O . GLY A 1 91 ? 34.453 20.682 -36.535 1.00 43.81 91 GLY A O 1
ATOM 687 N N . GLY A 1 92 ? 35.578 22.561 -37.092 1.00 37.03 92 GLY A N 1
ATOM 688 C CA . GLY A 1 92 ? 35.008 22.748 -38.443 1.00 37.03 92 GLY A CA 1
ATOM 689 C C . GLY A 1 92 ? 34.935 24.196 -38.975 1.00 37.03 92 GLY A C 1
ATOM 690 O O . GLY A 1 92 ? 33.876 24.798 -38.855 1.00 37.03 92 GLY A O 1
ATOM 691 N N . GLU A 1 93 ? 36.069 24.700 -39.498 1.00 35.09 93 GLU A N 1
ATOM 692 C CA . GLU A 1 93 ? 36.354 25.554 -40.699 1.00 35.09 93 GLU A CA 1
ATOM 693 C C . GLU A 1 93 ? 35.301 26.523 -41.320 1.00 35.09 93 GLU A C 1
ATOM 695 O O . GLU A 1 93 ? 34.095 26.324 -41.180 1.00 35.09 93 GLU A O 1
ATOM 700 N N . PRO A 1 94 ? 35.735 27.603 -42.015 1.00 54.28 94 PRO A N 1
ATOM 701 C CA . PRO A 1 94 ? 36.426 27.514 -43.320 1.00 54.28 94 PRO A CA 1
ATOM 702 C C . PRO A 1 94 ? 37.850 28.088 -43.372 1.00 54.28 94 PRO A C 1
ATOM 704 O O . PRO A 1 94 ? 38.271 28.757 -42.400 1.00 54.28 94 PRO A O 1
#

Sequence (94 aa):
MGRARRRQQRRQTVKYLLDGAPREAVCGQAKAAARARAARTAPAPEGPPKGDRSVKEAARQMQAATGRPYGECLAQIRAERAAPPQRNGEGGEP

Radius of gyration: 28.73 Å; Cα contacts (8 Å, |Δi|>4): 25; chains: 1; bounding box: 60×68×64 Å

pLDDT: mean 77.85, std 15.45, range [35.09, 95.06]

Mean predicted aligned error: 17.49 Å

Solvent-accessible surface area (backbone atoms only — not comparable to full-atom values): 5944 Å² total; per-residue (Å²): 137,59,72,68,58,55,53,52,49,51,51,52,53,54,46,38,74,72,73,41,76,87,73,82,76,55,92,62,47,62,60,50,52,51,50,53,52,50,62,72,70,44,78,73,77,84,59,78,70,82,69,54,67,67,55,57,50,52,13,51,51,49,21,73,75,67,71,49,60,55,68,58,39,39,50,50,54,50,49,62,69,68,47,74,81,82,74,89,70,88,88,84,85,134

Secondary structure (DSSP, 8-state):
--HHHHHHHHHHHHHHHHH-SPPPPPTTHHHHHHHHHHHHHSPPP-PSP---HHHHHHHHHHHHHH---HHHHHHHHHHH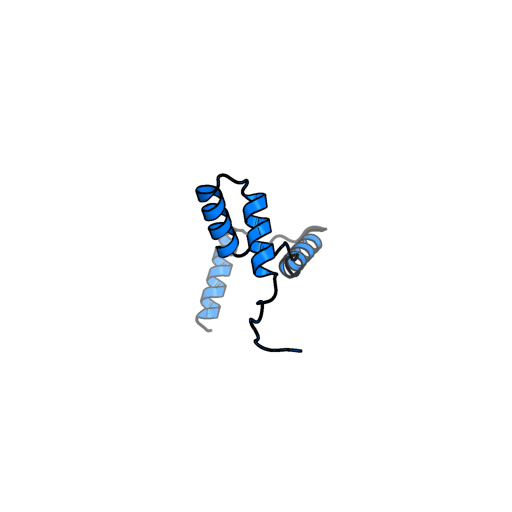HHSPP---------